Protein AF-A0A832D807-F1 (afdb_monomer)

pLDDT: mean 78.98, std 12.78, range [42.53, 97.31]

Foldseek 3Di:
DPPPPPVVPPPVPPVVVCVVVVVVVVVVVVVVVVCVVVVDDDPPVVVLLLCCLPVVDASVVSDVDDPPPDDDPCVVSSVVSNVCCVVVVDDD

Structure (mmCIF, N/CA/C/O backbone):
data_AF-A0A832D807-F1
#
_entry.id   AF-A0A832D807-F1
#
loop_
_atom_site.group_PDB
_atom_site.id
_atom_site.type_symbol
_atom_site.label_atom_id
_atom_site.label_alt_id
_atom_site.label_comp_id
_atom_site.label_asym_id
_atom_site.label_entity_id
_atom_site.label_seq_id
_atom_site.pdbx_PDB_ins_code
_atom_site.Cartn_x
_atom_site.Cartn_y
_atom_site.Cartn_z
_atom_site.occupancy
_atom_site.B_iso_or_equiv
_atom_site.auth_seq_id
_atom_site.auth_comp_id
_atom_site.auth_asym_id
_atom_site.auth_atom_id
_atom_site.pdbx_PDB_model_num
ATOM 1 N N . MET A 1 1 ? 39.575 -3.020 -37.842 1.00 42.53 1 MET A N 1
ATOM 2 C CA . MET A 1 1 ? 38.186 -2.524 -37.927 1.00 42.53 1 MET A CA 1
ATOM 3 C C . MET A 1 1 ? 37.448 -3.036 -36.695 1.00 42.53 1 MET A C 1
ATOM 5 O O . MET A 1 1 ? 37.046 -4.188 -36.683 1.00 42.53 1 MET A O 1
ATOM 9 N N . LYS A 1 2 ? 37.420 -2.258 -35.601 1.00 47.62 2 LYS A N 1
ATOM 10 C CA . LYS A 1 2 ? 36.647 -2.612 -34.398 1.00 47.62 2 LYS A CA 1
ATOM 11 C C . LYS A 1 2 ? 35.213 -2.169 -34.657 1.00 47.62 2 LYS A C 1
ATOM 13 O O . LYS A 1 2 ? 34.989 -0.990 -34.922 1.00 47.62 2 LYS A O 1
ATOM 18 N N . LEU A 1 3 ? 34.291 -3.123 -34.683 1.00 52.50 3 LEU A N 1
ATOM 19 C CA . LEU A 1 3 ? 32.875 -2.849 -34.874 1.00 52.50 3 LEU A CA 1
ATOM 20 C C . LEU A 1 3 ? 32.395 -2.009 -33.684 1.00 52.50 3 LEU A C 1
ATOM 22 O O . LEU A 1 3 ? 32.568 -2.379 -32.527 1.00 52.50 3 LEU A O 1
ATOM 26 N N . VAL A 1 4 ? 31.841 -0.837 -33.984 1.00 56.66 4 VAL A N 1
ATOM 27 C CA . VAL A 1 4 ? 31.223 0.107 -33.039 1.00 56.66 4 VAL A CA 1
ATOM 28 C C . VAL A 1 4 ? 29.860 -0.458 -32.601 1.00 56.66 4 VAL A C 1
ATOM 30 O O . VAL A 1 4 ? 28.819 0.139 -32.839 1.00 56.66 4 VAL A O 1
ATOM 33 N N . GLY A 1 5 ? 29.851 -1.675 -32.052 1.00 53.69 5 GLY A N 1
ATOM 34 C CA . GLY A 1 5 ? 28.629 -2.413 -31.701 1.00 53.69 5 GLY A CA 1
ATOM 35 C C . GLY A 1 5 ? 28.640 -3.007 -30.295 1.00 53.69 5 GLY A C 1
ATOM 36 O O . GLY A 1 5 ? 27.585 -3.153 -29.686 1.00 53.69 5 GLY A O 1
ATOM 37 N N . ASP A 1 6 ? 29.821 -3.271 -29.738 1.00 54.72 6 ASP A N 1
ATOM 38 C CA . ASP A 1 6 ? 29.922 -4.144 -28.562 1.00 54.72 6 ASP A CA 1
ATOM 39 C C . ASP A 1 6 ? 29.817 -3.364 -27.238 1.00 54.72 6 ASP A C 1
ATOM 41 O O . ASP A 1 6 ? 29.508 -3.929 -26.195 1.00 54.72 6 ASP A O 1
ATOM 45 N N . SER A 1 7 ? 30.017 -2.039 -27.256 1.00 55.41 7 SER A N 1
ATOM 46 C CA . SER A 1 7 ? 30.002 -1.222 -26.030 1.00 55.41 7 SER A CA 1
ATOM 47 C C . SER A 1 7 ? 28.599 -0.894 -25.513 1.00 55.41 7 SER A C 1
ATOM 49 O O . SER A 1 7 ? 28.465 -0.541 -24.340 1.00 55.41 7 SER A O 1
ATOM 51 N N . PHE A 1 8 ? 27.570 -0.965 -26.364 1.00 57.50 8 PHE A N 1
ATOM 52 C CA . PHE A 1 8 ? 26.191 -0.671 -25.958 1.00 57.50 8 PHE A CA 1
ATOM 53 C C . PHE A 1 8 ? 25.600 -1.812 -25.117 1.00 57.50 8 PHE A C 1
ATOM 55 O O . PHE A 1 8 ? 24.750 -1.568 -24.266 1.00 57.50 8 PHE A O 1
ATOM 62 N N . TRP A 1 9 ? 26.105 -3.040 -25.307 1.00 56.03 9 TRP A N 1
ATOM 63 C CA . TRP A 1 9 ? 25.582 -4.265 -24.702 1.00 56.03 9 TRP A CA 1
ATOM 64 C C . TRP A 1 9 ? 26.549 -4.950 -23.717 1.00 56.03 9 TRP A C 1
ATOM 66 O O . TRP A 1 9 ? 26.586 -6.172 -23.603 1.00 56.03 9 TRP A O 1
ATOM 76 N N . ASN A 1 10 ? 27.328 -4.177 -22.958 1.00 62.94 10 ASN A N 1
ATOM 77 C CA . ASN A 1 10 ? 28.194 -4.736 -21.914 1.00 62.94 10 ASN A CA 1
ATOM 78 C C . ASN A 1 10 ? 27.376 -5.138 -20.669 1.00 62.94 10 ASN A C 1
ATOM 80 O O . ASN A 1 10 ? 27.228 -4.354 -19.727 1.00 62.94 10 ASN A O 1
ATOM 84 N N . TRP A 1 11 ? 26.873 -6.380 -20.654 1.00 58.22 11 TRP A N 1
ATOM 85 C CA . TRP A 1 11 ? 26.135 -7.013 -19.539 1.00 58.22 11 TRP A CA 1
ATOM 86 C C . TRP A 1 11 ? 26.937 -7.094 -18.221 1.00 58.22 11 TRP A C 1
ATOM 88 O O . TRP A 1 11 ? 26.394 -7.375 -17.156 1.00 58.22 11 TRP A O 1
ATOM 98 N N . GLU A 1 12 ? 28.241 -6.824 -18.277 1.00 66.25 12 GLU A N 1
ATOM 99 C CA . GLU A 1 12 ? 29.159 -6.835 -17.132 1.00 66.25 12 GLU A CA 1
ATOM 100 C C . GLU A 1 12 ? 29.030 -5.588 -16.235 1.00 66.25 12 GLU A C 1
ATOM 102 O O . GLU A 1 12 ? 29.487 -5.575 -15.087 1.00 66.25 12 GLU A O 1
ATOM 107 N N . ASN A 1 13 ? 28.360 -4.535 -16.717 1.00 68.12 13 ASN A N 1
ATOM 108 C CA . ASN A 1 13 ? 28.105 -3.333 -15.932 1.00 68.12 13 ASN A CA 1
ATOM 109 C C . ASN A 1 13 ? 26.947 -3.568 -14.957 1.00 68.12 13 ASN A C 1
ATOM 111 O O . ASN A 1 13 ? 25.781 -3.540 -15.344 1.00 68.12 13 ASN A O 1
ATOM 115 N N . LYS A 1 14 ? 27.257 -3.705 -13.660 1.00 65.81 14 LYS A N 1
ATOM 116 C CA . LYS A 1 14 ? 26.260 -3.888 -12.583 1.00 65.81 14 LYS A CA 1
ATOM 117 C C . LYS A 1 14 ? 25.115 -2.863 -12.624 1.00 65.81 14 LYS A C 1
ATOM 119 O O . LYS A 1 14 ? 23.990 -3.200 -12.280 1.00 65.81 14 LYS A O 1
ATOM 124 N N . TRP A 1 15 ? 25.390 -1.637 -13.073 1.00 66.81 15 TRP A N 1
ATOM 125 C CA . TRP A 1 15 ? 24.395 -0.573 -13.245 1.00 66.81 15 TRP A CA 1
ATOM 126 C C . TRP A 1 15 ? 23.356 -0.875 -14.329 1.00 66.81 15 TRP A C 1
ATOM 128 O O . TRP A 1 15 ? 22.193 -0.515 -14.167 1.00 66.81 15 TRP A O 1
ATOM 138 N N . PHE A 1 16 ? 23.746 -1.571 -15.400 1.00 73.25 16 PHE A N 1
ATOM 139 C CA . PHE A 1 16 ? 22.827 -1.975 -16.460 1.00 73.25 16 PHE A CA 1
ATOM 140 C C . PHE A 1 16 ? 21.801 -2.988 -15.932 1.00 73.25 16 PHE A C 1
ATOM 142 O O . PHE A 1 16 ? 20.607 -2.857 -16.188 1.00 73.25 16 PHE A O 1
ATOM 149 N N . SER A 1 17 ? 22.237 -3.940 -15.104 1.00 77.56 17 SER A N 1
ATOM 150 C CA . SER A 1 17 ? 21.359 -4.948 -14.494 1.00 77.56 17 SER A CA 1
ATOM 151 C C . SER A 1 17 ? 20.343 -4.374 -13.498 1.00 77.56 17 SER A C 1
ATOM 153 O O . SER A 1 17 ? 19.365 -5.045 -13.178 1.00 77.56 17 SER A O 1
ATOM 155 N N . LEU A 1 18 ? 20.540 -3.144 -13.007 1.00 84.94 18 LEU A N 1
ATOM 156 C CA . LEU A 1 18 ? 19.589 -2.453 -12.123 1.00 84.94 18 LEU A CA 1
ATOM 157 C C . LEU A 1 18 ? 18.489 -1.718 -12.896 1.00 84.94 18 LEU A C 1
ATOM 159 O O . LEU A 1 18 ? 17.415 -1.475 -12.346 1.00 84.94 18 LEU A O 1
ATOM 163 N N . LEU A 1 19 ? 18.728 -1.387 -14.167 1.00 87.94 19 LEU A N 1
ATOM 164 C CA . LEU A 1 19 ? 17.793 -0.625 -14.991 1.00 87.94 19 LEU A CA 1
ATOM 165 C C . LEU A 1 19 ? 16.411 -1.304 -15.109 1.00 87.94 19 LEU A C 1
ATOM 167 O O . LEU A 1 19 ? 15.412 -0.617 -14.894 1.00 87.94 19 LEU A O 1
ATOM 171 N N . PRO A 1 20 ? 16.300 -2.630 -15.353 1.00 90.62 20 PRO A N 1
ATOM 172 C CA . PRO A 1 20 ? 14.998 -3.295 -15.403 1.00 90.62 20 PRO A CA 1
ATOM 173 C C . PRO A 1 20 ? 14.247 -3.214 -14.071 1.00 90.62 20 PRO A C 1
ATOM 175 O O . PRO A 1 20 ? 13.041 -2.995 -14.059 1.00 90.62 20 PRO A O 1
ATOM 178 N N . TRP A 1 21 ? 14.954 -3.324 -12.943 1.00 92.38 21 TRP A N 1
ATOM 179 C CA . TRP A 1 21 ? 14.349 -3.227 -11.614 1.00 92.38 21 TRP A CA 1
ATOM 180 C C . TRP A 1 21 ? 13.820 -1.826 -11.319 1.00 92.38 21 TRP A C 1
ATOM 182 O O . TRP A 1 21 ? 12.730 -1.690 -10.769 1.00 92.38 21 TRP A O 1
ATOM 192 N N . LEU A 1 22 ? 14.542 -0.784 -11.739 1.00 93.62 22 LEU A N 1
ATOM 193 C CA . LEU A 1 22 ? 14.058 0.594 -11.632 1.00 93.62 22 LEU A CA 1
ATOM 194 C C . LEU A 1 22 ? 12.787 0.807 -12.456 1.00 93.62 22 LEU A C 1
ATOM 196 O O . LEU A 1 22 ? 11.842 1.420 -11.961 1.00 93.62 22 LEU A O 1
ATOM 200 N N . VAL A 1 23 ? 12.733 0.259 -13.674 1.00 95.19 23 VAL A N 1
ATOM 201 C CA . VAL A 1 23 ? 11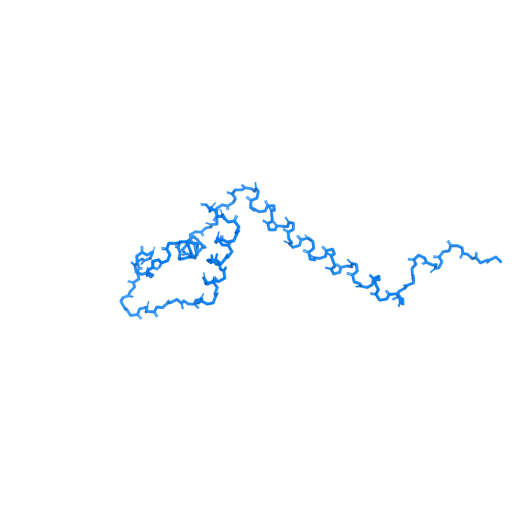.528 0.311 -14.514 1.00 95.19 23 VAL A CA 1
ATOM 202 C C . VAL A 1 23 ? 10.368 -0.425 -13.845 1.00 95.19 23 VAL A C 1
ATOM 204 O O . VAL A 1 23 ? 9.268 0.113 -13.789 1.00 95.19 23 VAL A O 1
ATOM 207 N N . VAL A 1 24 ? 10.602 -1.610 -13.279 1.00 96.06 24 VAL A N 1
ATOM 208 C CA . VAL A 1 24 ? 9.573 -2.370 -12.550 1.00 96.06 24 VAL A CA 1
ATOM 209 C C . VAL A 1 24 ? 9.034 -1.568 -11.362 1.00 96.06 24 VAL A C 1
ATOM 211 O O . VAL A 1 24 ? 7.821 -1.397 -11.243 1.00 96.06 24 VAL A O 1
ATOM 214 N N . CYS A 1 25 ? 9.912 -1.012 -10.522 1.00 96.00 25 CYS A N 1
ATOM 215 C CA . CYS A 1 25 ? 9.512 -0.159 -9.400 1.00 96.00 25 CYS A CA 1
ATOM 216 C C . CYS A 1 25 ? 8.712 1.063 -9.871 1.00 96.00 25 CYS A C 1
ATOM 218 O O . CYS A 1 25 ? 7.672 1.382 -9.294 1.00 96.00 25 CYS A O 1
ATOM 220 N N . PHE A 1 26 ? 9.166 1.719 -10.942 1.00 96.69 26 PHE A N 1
ATOM 221 C CA . PHE A 1 26 ? 8.469 2.857 -11.531 1.00 96.69 26 PHE A CA 1
ATOM 222 C C . PHE A 1 26 ? 7.069 2.475 -12.022 1.00 96.69 26 PHE A C 1
ATOM 224 O O . PHE A 1 26 ? 6.107 3.178 -11.725 1.00 96.69 26 PHE A O 1
ATOM 231 N N . VAL A 1 27 ? 6.930 1.342 -12.716 1.00 97.31 27 VAL A N 1
ATOM 232 C CA . VAL A 1 27 ? 5.637 0.850 -13.208 1.00 97.31 27 VAL A CA 1
ATOM 233 C C . VAL A 1 27 ? 4.682 0.558 -12.050 1.00 97.31 27 V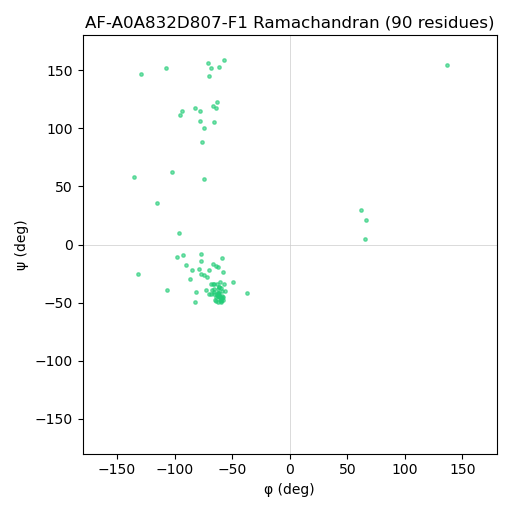AL A C 1
ATOM 235 O O . VAL A 1 27 ? 3.521 0.953 -12.124 1.00 97.31 27 VAL A O 1
ATOM 238 N N . PHE A 1 28 ? 5.148 -0.054 -10.956 1.00 95.31 28 PHE A N 1
ATOM 239 C CA . PHE A 1 28 ? 4.304 -0.286 -9.777 1.00 95.31 28 PHE A CA 1
ATOM 240 C C . PHE A 1 28 ? 3.772 1.017 -9.175 1.00 95.31 28 PHE A C 1
ATOM 242 O O . PHE A 1 28 ? 2.570 1.134 -8.930 1.00 95.31 28 PHE A O 1
ATOM 249 N N . VAL A 1 29 ? 4.640 2.014 -8.987 1.00 92.25 29 VAL A N 1
ATOM 250 C CA . VAL A 1 29 ? 4.227 3.334 -8.483 1.00 92.25 29 VAL A CA 1
ATOM 251 C C . VAL A 1 29 ? 3.252 4.000 -9.456 1.00 92.25 29 VAL A C 1
ATOM 253 O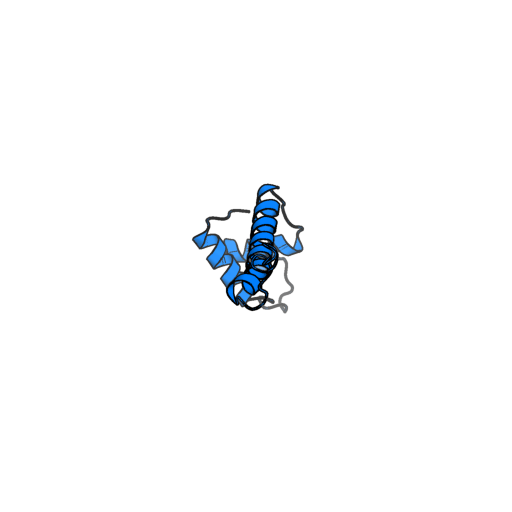 O . VAL A 1 29 ? 2.208 4.506 -9.042 1.00 92.25 29 VAL A O 1
ATOM 256 N N . PHE A 1 30 ? 3.550 3.947 -10.755 1.00 94.88 30 PHE A N 1
ATOM 257 C CA . PHE A 1 30 ? 2.715 4.535 -11.796 1.00 94.88 30 PHE A CA 1
ATOM 258 C C . PHE A 1 30 ? 1.312 3.916 -11.840 1.00 94.88 30 PHE A C 1
ATOM 260 O O . PHE A 1 30 ? 0.329 4.649 -11.939 1.00 94.88 30 PHE A O 1
ATOM 267 N N . ILE A 1 31 ? 1.193 2.590 -11.707 1.00 93.25 31 ILE A N 1
ATOM 268 C CA . ILE A 1 31 ? -0.103 1.897 -11.644 1.00 93.25 31 ILE A CA 1
ATOM 269 C C . ILE A 1 31 ? -0.924 2.404 -10.455 1.00 93.25 31 ILE A C 1
ATOM 271 O O . ILE A 1 31 ? -2.088 2.761 -10.637 1.00 93.25 31 ILE A O 1
ATOM 275 N N . VAL A 1 32 ? -0.328 2.488 -9.261 1.00 86.38 32 VAL A N 1
ATOM 276 C CA . VAL A 1 32 ? -1.027 2.968 -8.055 1.00 86.38 32 VAL A CA 1
ATOM 277 C C . VAL A 1 32 ? -1.526 4.399 -8.252 1.00 86.38 32 VAL A C 1
ATOM 279 O O . VAL A 1 32 ? -2.707 4.676 -8.037 1.00 86.38 32 VAL A O 1
ATOM 282 N N . MET A 1 33 ? -0.663 5.296 -8.740 1.00 85.38 33 MET A N 1
ATOM 283 C CA . MET A 1 33 ? -1.046 6.680 -9.040 1.00 85.38 33 MET A CA 1
ATOM 284 C C . MET A 1 33 ? -2.167 6.757 -10.079 1.00 85.38 33 MET A C 1
ATOM 286 O O . MET A 1 33 ? -3.056 7.603 -9.978 1.00 85.38 33 MET A O 1
ATOM 290 N N . ARG A 1 34 ? -2.150 5.869 -11.077 1.00 91.12 34 ARG A N 1
ATOM 291 C CA . ARG A 1 34 ? -3.162 5.845 -12.130 1.00 91.12 34 ARG A CA 1
ATOM 292 C C . ARG A 1 34 ? -4.523 5.385 -11.611 1.00 91.12 34 ARG A C 1
ATOM 294 O O . ARG A 1 34 ? -5.520 6.010 -11.954 1.00 91.12 34 ARG A O 1
ATOM 301 N N . VAL A 1 35 ? -4.556 4.353 -10.765 1.00 85.31 35 VAL A N 1
ATOM 302 C CA . VAL A 1 35 ? -5.783 3.867 -10.107 1.00 85.31 35 VAL A CA 1
ATOM 303 C C . VAL A 1 35 ? -6.399 4.956 -9.231 1.00 85.31 35 VAL A C 1
ATOM 305 O O . VAL A 1 35 ? -7.598 5.210 -9.327 1.00 85.31 35 VAL A O 1
ATOM 308 N N . ILE A 1 36 ? -5.572 5.654 -8.448 1.00 80.88 36 ILE A N 1
ATOM 309 C CA . ILE A 1 36 ? -6.002 6.819 -7.665 1.00 80.88 36 ILE A CA 1
ATOM 310 C C . ILE A 1 36 ? -6.579 7.905 -8.584 1.00 80.88 36 ILE A C 1
ATOM 312 O O . ILE A 1 36 ? -7.656 8.433 -8.323 1.00 80.88 36 ILE A O 1
ATOM 316 N N . GLY A 1 37 ? -5.895 8.208 -9.692 1.00 81.19 37 GLY A N 1
ATOM 317 C CA . GLY A 1 37 ? -6.330 9.215 -10.662 1.00 81.19 37 GLY A CA 1
ATOM 318 C C . GLY A 1 37 ? -7.644 8.891 -11.378 1.00 81.19 37 GLY A C 1
ATOM 319 O O . GLY A 1 37 ? -8.269 9.798 -11.921 1.00 81.19 37 GLY A O 1
ATOM 320 N N . TYR A 1 38 ? -8.091 7.632 -11.373 1.00 85.19 38 TYR A N 1
ATOM 321 C CA . TYR A 1 38 ? -9.416 7.261 -11.876 1.00 85.19 38 TYR A CA 1
ATOM 322 C C . TYR A 1 38 ? -10.552 7.590 -10.902 1.00 85.19 38 TYR A C 1
ATOM 324 O O . TYR A 1 38 ? -11.713 7.437 -11.274 1.00 85.19 38 TYR A O 1
ATOM 332 N N . GLY A 1 39 ? -10.245 8.012 -9.669 1.00 76.88 39 GLY A N 1
ATOM 333 C CA . GLY A 1 39 ? -11.251 8.140 -8.614 1.00 76.88 39 GLY A CA 1
ATOM 334 C C . GLY A 1 39 ? -11.886 6.791 -8.278 1.00 76.88 39 GLY A C 1
ATOM 335 O O . GLY A 1 39 ? -13.064 6.727 -7.937 1.00 76.88 39 GLY A O 1
ATOM 336 N N . TYR A 1 40 ? -11.135 5.697 -8.452 1.00 77.88 40 TYR A N 1
ATOM 337 C CA . TYR A 1 40 ? -11.638 4.356 -8.192 1.00 77.88 40 TYR A CA 1
ATOM 338 C C . TYR A 1 40 ? -11.972 4.204 -6.707 1.00 77.88 40 TYR A C 1
ATOM 340 O O . TYR A 1 40 ? -11.087 4.263 -5.853 1.00 77.88 40 TYR A O 1
ATOM 348 N N . ILE A 1 41 ? -13.248 3.963 -6.415 1.00 70.62 41 ILE A N 1
ATOM 349 C CA . ILE A 1 41 ? -13.720 3.624 -5.076 1.00 70.62 41 ILE A CA 1
ATOM 350 C C . ILE A 1 41 ? -13.745 2.097 -4.993 1.00 70.62 41 ILE A C 1
ATOM 352 O O . ILE A 1 41 ? -14.495 1.461 -5.740 1.00 70.62 41 ILE A O 1
ATOM 356 N N . PRO A 1 42 ? -12.910 1.481 -4.143 1.00 71.56 42 PRO A N 1
ATOM 357 C CA . PRO A 1 42 ? -12.864 0.037 -4.055 1.00 71.56 42 PRO A CA 1
ATOM 358 C C . PRO A 1 42 ? -14.161 -0.508 -3.451 1.00 71.56 42 PRO A C 1
ATOM 360 O O . PRO A 1 42 ? -14.825 0.162 -2.662 1.00 71.56 42 PRO A O 1
ATOM 363 N N . SER A 1 43 ? -14.513 -1.743 -3.812 1.00 75.25 43 SER A N 1
ATOM 364 C CA . SER A 1 43 ? -15.690 -2.418 -3.261 1.00 75.25 43 SER A CA 1
ATOM 365 C C . SER A 1 43 ? -15.637 -2.516 -1.731 1.00 75.25 43 SER A C 1
ATOM 367 O O . SER A 1 43 ? -14.553 -2.513 -1.143 1.00 75.25 43 SER A O 1
ATOM 369 N N . ASP A 1 44 ? -16.807 -2.699 -1.120 1.00 70.75 44 ASP A N 1
ATOM 370 C CA . ASP A 1 44 ? -17.092 -2.687 0.325 1.00 70.75 44 ASP A CA 1
ATOM 371 C C . ASP A 1 44 ? -16.005 -3.305 1.237 1.00 70.75 44 ASP A C 1
ATOM 373 O O . ASP A 1 44 ? -15.618 -2.724 2.253 1.00 70.75 44 ASP A O 1
ATOM 377 N N . ASP A 1 45 ? -15.414 -4.435 0.830 1.00 77.25 45 ASP A N 1
ATOM 378 C CA . ASP A 1 45 ? -14.359 -5.131 1.581 1.00 77.25 45 ASP A CA 1
ATOM 379 C C . ASP A 1 45 ? -13.124 -4.257 1.882 1.00 77.25 45 ASP A C 1
ATOM 381 O O . ASP A 1 45 ? -12.527 -4.363 2.953 1.00 77.25 45 ASP A O 1
ATOM 385 N N . ALA A 1 46 ? -12.766 -3.339 0.980 1.00 79.81 46 ALA A N 1
ATOM 386 C CA . ALA A 1 46 ? -11.665 -2.405 1.193 1.00 79.81 46 ALA A CA 1
ATOM 387 C C . ALA A 1 46 ? -12.101 -1.137 1.943 1.00 79.81 46 ALA A C 1
ATOM 389 O O . ALA A 1 46 ? -11.305 -0.567 2.695 1.00 79.81 46 ALA A O 1
ATOM 390 N N . MET A 1 47 ? -13.360 -0.709 1.790 1.00 83.19 47 MET A N 1
ATOM 391 C CA . MET A 1 47 ? -13.880 0.500 2.442 1.00 83.19 47 MET A CA 1
ATOM 392 C C . MET A 1 47 ? -13.831 0.391 3.965 1.00 83.19 47 MET A C 1
ATOM 394 O O . MET A 1 47 ? -13.479 1.361 4.635 1.00 83.19 47 MET A O 1
ATOM 398 N N . ARG A 1 48 ? -14.074 -0.795 4.535 1.00 86.00 48 ARG A N 1
ATOM 399 C CA . ARG A 1 48 ? -13.942 -1.010 5.989 1.00 86.00 48 ARG A CA 1
ATOM 400 C C . ARG A 1 48 ? -12.509 -0.803 6.497 1.00 86.00 48 ARG A C 1
ATOM 402 O O . ARG A 1 48 ? -12.312 -0.317 7.608 1.00 86.00 48 ARG A O 1
ATOM 409 N N . HIS A 1 49 ? -11.503 -1.146 5.688 1.00 86.81 49 HIS A N 1
ATOM 410 C CA . HIS A 1 49 ? -10.091 -0.963 6.034 1.00 86.81 49 HIS A CA 1
ATOM 411 C C . HIS A 1 49 ? -9.701 0.515 5.983 1.00 86.81 49 HIS A C 1
ATOM 413 O O . HIS A 1 49 ? -9.009 0.998 6.879 1.00 86.81 49 HIS A O 1
ATOM 419 N N . VAL A 1 50 ? -10.215 1.245 4.990 1.00 84.19 50 VAL A N 1
ATOM 420 C CA . VAL A 1 50 ? -10.090 2.706 4.903 1.00 84.19 50 VAL A CA 1
ATOM 421 C C . VAL A 1 50 ? -10.782 3.375 6.095 1.00 84.19 50 VAL A C 1
ATOM 423 O O . VAL A 1 50 ? -10.161 4.160 6.809 1.00 84.19 50 VAL A O 1
ATOM 426 N N . GLY A 1 51 ? -12.030 2.996 6.383 1.00 86.56 51 GLY A N 1
ATOM 427 C CA . GLY A 1 51 ? -12.794 3.498 7.524 1.00 86.56 51 GLY A CA 1
ATOM 428 C C . GLY A 1 51 ? -12.075 3.270 8.853 1.00 86.56 51 GLY A C 1
ATOM 429 O O . GLY A 1 51 ? -12.026 4.176 9.687 1.00 86.56 51 GLY A O 1
ATOM 430 N N . LYS A 1 52 ? -11.434 2.107 9.032 1.00 88.69 52 LYS A N 1
ATOM 431 C CA . LYS A 1 52 ? -10.607 1.817 10.212 1.00 88.69 52 LYS A CA 1
ATOM 432 C C . LYS A 1 52 ? -9.378 2.709 10.309 1.00 88.69 52 LYS A C 1
ATOM 434 O O . LYS A 1 52 ? -9.122 3.269 11.377 1.00 88.69 52 LYS A O 1
ATOM 439 N N . ALA A 1 53 ? -8.640 2.851 9.213 1.00 88.56 53 ALA A N 1
ATOM 440 C CA . ALA A 1 53 ? -7.412 3.636 9.172 1.00 88.56 53 ALA A CA 1
ATOM 441 C C . ALA A 1 53 ? -7.657 5.138 9.400 1.00 88.56 53 ALA A C 1
ATOM 443 O O . ALA A 1 53 ? -6.867 5.784 10.090 1.00 88.56 53 ALA A O 1
ATOM 444 N N . ILE A 1 54 ? -8.754 5.679 8.860 1.00 87.06 54 ILE A N 1
ATOM 445 C CA . ILE A 1 54 ? -9.084 7.110 8.931 1.00 87.06 54 ILE A CA 1
ATOM 446 C C . ILE A 1 54 ? -9.761 7.467 10.260 1.00 87.06 54 ILE A C 1
ATOM 448 O O . ILE A 1 54 ? -9.351 8.413 10.927 1.00 87.06 54 ILE A O 1
ATOM 452 N N . SER A 1 55 ? -10.791 6.719 10.673 1.00 88.00 55 SER A N 1
ATOM 453 C CA . SER A 1 55 ? -11.624 7.120 11.820 1.00 88.00 55 SER A CA 1
ATOM 454 C C . SER A 1 55 ? -10.978 6.867 13.184 1.00 88.00 55 SER A C 1
ATOM 456 O O . SER A 1 55 ? -11.361 7.498 14.166 1.00 88.00 55 SER A O 1
ATOM 458 N N . GLY A 1 56 ? -10.050 5.906 13.278 1.00 83.62 56 GLY A N 1
ATOM 459 C CA . GLY A 1 56 ? -9.482 5.455 14.553 1.00 83.62 56 GLY A CA 1
ATOM 460 C C . GLY A 1 56 ? -10.485 4.769 15.494 1.00 83.62 56 GLY A C 1
ATOM 461 O O . GLY A 1 56 ? -10.124 4.418 16.616 1.00 83.62 56 GLY A O 1
ATOM 462 N N . LYS A 1 57 ? -11.729 4.553 15.053 1.00 88.00 57 LYS A N 1
ATOM 463 C CA . LYS A 1 57 ? -12.807 3.975 15.860 1.00 88.00 57 LYS A CA 1
ATOM 464 C C . LYS A 1 57 ? -12.594 2.485 16.144 1.00 88.00 57 LYS A C 1
ATOM 466 O O . LYS A 1 57 ? -11.893 1.793 15.388 1.00 88.00 57 LYS A O 1
ATOM 471 N N . PRO A 1 58 ? -13.196 1.943 17.217 1.00 87.31 58 PRO A N 1
ATOM 472 C CA . PRO A 1 58 ? -13.269 0.500 17.412 1.00 87.31 58 PRO A CA 1
ATOM 473 C C . PRO A 1 58 ? -14.046 -0.163 16.265 1.00 87.31 58 PRO A C 1
ATOM 475 O O . PRO A 1 58 ? -14.904 0.445 15.633 1.00 87.31 58 PRO A O 1
ATOM 478 N N . TRP A 1 59 ? -13.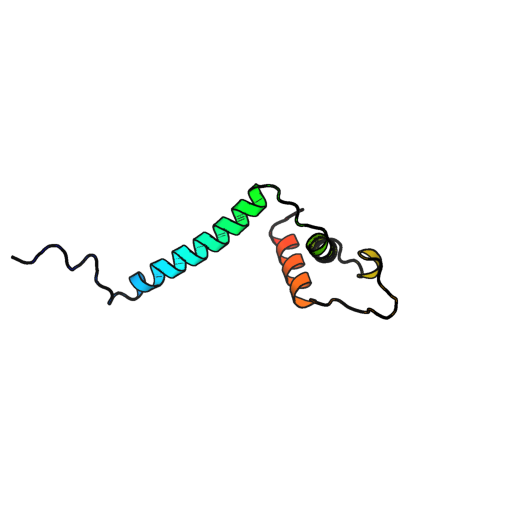744 -1.433 15.988 1.00 87.12 59 TRP A N 1
ATOM 479 C CA . TRP A 1 59 ? -14.344 -2.154 14.860 1.00 87.12 59 TRP A CA 1
ATOM 480 C C . TRP A 1 59 ? -15.865 -2.277 14.933 1.00 87.12 59 TRP A C 1
ATOM 482 O O . TRP A 1 59 ? -16.518 -2.220 13.898 1.00 87.12 59 TRP A O 1
ATOM 492 N N . SER A 1 60 ? -16.418 -2.372 16.140 1.00 87.56 60 SER A N 1
ATOM 493 C CA . SER A 1 60 ? -17.860 -2.411 16.396 1.00 87.56 60 SER A CA 1
ATOM 494 C C . SER A 1 60 ? -18.605 -1.144 15.963 1.00 87.56 60 SER A C 1
ATOM 496 O O . SER A 1 60 ? -19.820 -1.180 15.813 1.00 87.56 60 SER A O 1
ATOM 498 N N . GLU A 1 61 ? -17.902 -0.021 15.781 1.00 86.69 61 GLU A N 1
ATOM 499 C CA . GLU A 1 61 ? -18.481 1.224 15.259 1.00 86.69 61 GLU A CA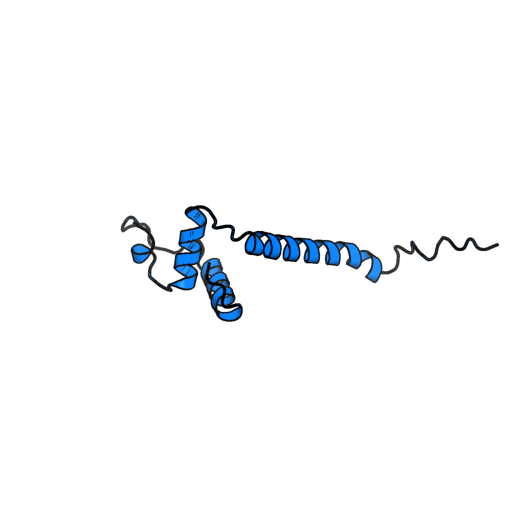 1
ATOM 500 C C . GLU A 1 61 ? -18.344 1.362 13.735 1.00 86.69 61 GLU A C 1
ATOM 502 O O . GLU A 1 61 ? -18.897 2.293 13.155 1.00 86.69 61 GLU A O 1
ATOM 507 N N . ILE A 1 62 ? -17.584 0.474 13.089 1.00 87.75 62 ILE A N 1
ATOM 508 C CA . ILE A 1 62 ? -17.316 0.501 11.642 1.00 87.75 62 ILE A CA 1
ATOM 509 C C . ILE A 1 62 ? -18.094 -0.614 10.945 1.00 87.75 62 ILE A C 1
ATOM 511 O O . ILE A 1 62 ? -18.622 -0.418 9.856 1.00 87.75 62 ILE A O 1
ATOM 515 N N . LEU A 1 63 ? -18.168 -1.782 11.581 1.00 86.69 63 LEU A N 1
ATOM 516 C CA . LEU A 1 63 ? -18.850 -2.966 11.084 1.00 86.69 63 LEU A CA 1
ATOM 517 C C . LEU A 1 63 ? -19.794 -3.507 12.150 1.00 86.69 63 LEU A C 1
ATOM 519 O O . LEU A 1 63 ? -19.495 -3.490 13.345 1.00 86.69 63 LEU A O 1
ATOM 523 N N . VAL A 1 64 ? -20.904 -4.078 11.694 1.00 87.12 64 VAL A N 1
ATOM 524 C CA . VAL A 1 64 ? -21.772 -4.887 12.547 1.00 87.12 64 VAL A CA 1
ATOM 525 C C . VAL A 1 64 ? -21.079 -6.230 12.767 1.00 87.12 64 VAL A C 1
ATOM 527 O O . VAL A 1 64 ? -21.076 -7.092 11.889 1.00 87.12 64 VAL A O 1
ATOM 530 N N . LEU A 1 65 ? -20.446 -6.384 13.928 1.00 84.75 65 LEU A N 1
ATOM 531 C CA . LEU A 1 65 ? -19.714 -7.591 14.307 1.00 84.75 65 LEU A CA 1
ATOM 532 C C . LEU A 1 65 ? -20.464 -8.388 15.372 1.00 84.75 65 LEU A C 1
ATOM 534 O O . LEU A 1 65 ? -21.202 -7.842 16.193 1.00 84.75 65 LEU A O 1
ATOM 538 N N . ARG A 1 66 ? -20.232 -9.701 15.375 1.00 83.94 66 ARG A N 1
ATOM 539 C CA . ARG A 1 66 ? -20.674 -10.579 16.457 1.00 83.94 66 ARG A CA 1
ATOM 540 C C . 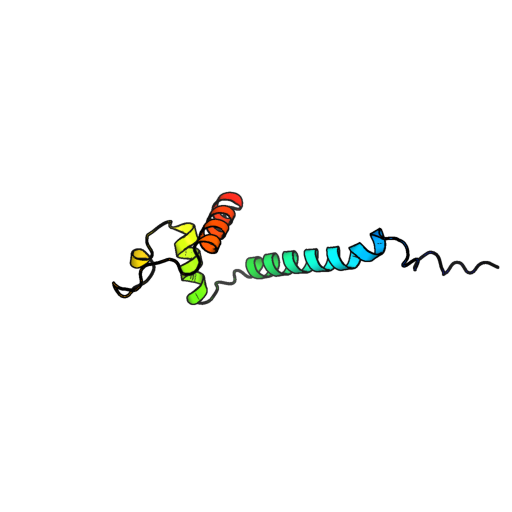ARG A 1 66 ? -19.843 -10.286 17.728 1.00 83.94 66 ARG A C 1
ATOM 542 O O . ARG A 1 66 ? -18.654 -9.995 17.596 1.00 83.94 66 ARG A O 1
ATOM 549 N N . PRO A 1 67 ? -20.417 -10.366 18.947 1.00 78.44 67 PRO A N 1
ATOM 550 C CA . PRO A 1 67 ? -19.706 -10.027 20.191 1.00 78.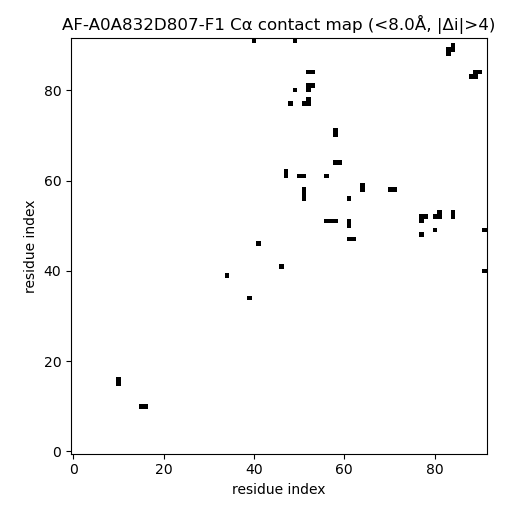44 67 PRO A CA 1
ATOM 551 C C . PRO A 1 67 ? -18.423 -10.831 20.471 1.00 78.44 67 PRO A C 1
ATOM 553 O O . PRO A 1 67 ? -17.554 -10.370 21.203 1.00 78.44 67 PRO A O 1
ATOM 556 N N . ASP A 1 68 ? -18.313 -12.028 19.901 1.00 80.00 68 ASP A N 1
ATOM 557 C CA . ASP A 1 68 ? -17.201 -12.982 20.011 1.00 80.00 68 ASP A CA 1
ATOM 558 C C . ASP A 1 68 ? -16.200 -12.885 18.844 1.00 80.00 68 ASP A C 1
ATOM 560 O O . ASP A 1 68 ? -15.301 -13.720 18.743 1.00 80.00 68 ASP A O 1
ATOM 564 N N . ALA A 1 69 ? -16.309 -11.863 17.990 1.00 71.00 69 ALA A N 1
ATOM 565 C CA . ALA A 1 69 ? -15.325 -11.549 16.958 1.00 71.00 69 ALA A CA 1
ATOM 566 C C . ALA A 1 69 ? -14.440 -10.359 17.385 1.00 71.00 69 ALA A C 1
ATOM 568 O O . ALA A 1 69 ? -14.485 -9.300 16.746 1.00 71.00 69 ALA A O 1
ATOM 569 N N . PRO A 1 70 ? -13.651 -10.464 18.479 1.00 64.38 70 PRO A N 1
ATOM 570 C CA . PRO A 1 70 ? -12.789 -9.381 18.883 1.00 64.38 70 PRO A CA 1
ATOM 571 C C . PRO A 1 70 ? -11.565 -9.390 17.976 1.00 64.38 70 PRO A C 1
ATOM 573 O O . PRO A 1 70 ? -10.733 -10.292 18.022 1.00 64.38 70 PRO A O 1
ATOM 576 N N . GLY A 1 71 ? -11.413 -8.336 17.191 1.00 67.19 71 GLY A N 1
ATOM 577 C CA . GLY A 1 71 ? -10.080 -7.929 16.797 1.00 67.19 71 GLY A CA 1
ATOM 578 C C . GLY A 1 71 ? -9.918 -7.548 15.348 1.00 67.19 71 GLY A C 1
ATOM 579 O O . GLY A 1 71 ? -10.628 -7.966 14.438 1.00 67.19 71 GLY A O 1
ATOM 580 N N . ASP A 1 72 ? -8.909 -6.714 15.184 1.00 72.88 72 ASP A N 1
ATOM 581 C CA . ASP A 1 72 ? -8.336 -6.415 13.900 1.00 72.88 72 ASP A CA 1
ATOM 582 C C . ASP A 1 72 ? -7.648 -7.664 13.349 1.00 72.88 72 ASP A C 1
ATOM 584 O O . ASP A 1 72 ? -6.717 -8.181 13.963 1.00 72.88 72 ASP A O 1
ATOM 588 N N . HIS A 1 73 ? -8.106 -8.147 12.197 1.00 76.19 73 HIS A N 1
ATOM 589 C CA . HIS A 1 73 ? -7.459 -9.263 11.512 1.00 76.19 73 HIS A CA 1
ATOM 590 C C . HIS A 1 73 ? -6.094 -8.855 10.927 1.00 76.19 73 HIS A C 1
ATOM 592 O O . HIS A 1 73 ? -5.238 -9.706 10.711 1.00 76.19 73 HIS A O 1
ATOM 598 N N . ASN A 1 74 ? -5.874 -7.550 10.702 1.00 80.81 74 ASN A N 1
ATOM 599 C CA . ASN A 1 74 ? -4.700 -6.991 10.032 1.00 80.81 74 ASN A CA 1
ATOM 600 C C . ASN A 1 74 ? -4.132 -5.753 10.778 1.00 80.81 74 ASN A C 1
ATOM 602 O O . ASN A 1 74 ? -3.989 -4.685 10.173 1.00 80.81 74 ASN A O 1
ATOM 606 N N . PRO A 1 75 ? -3.738 -5.861 12.064 1.00 75.31 75 PRO A N 1
ATOM 607 C CA . PRO A 1 75 ? -3.396 -4.708 12.909 1.00 75.31 75 PRO A CA 1
ATOM 608 C C . PRO A 1 75 ? -2.215 -3.877 12.389 1.00 75.31 75 PRO A C 1
ATOM 610 O O . PRO A 1 75 ? -2.227 -2.647 12.458 1.00 75.31 75 PRO A O 1
ATOM 613 N N . GLY A 1 76 ? -1.200 -4.527 11.809 1.00 83.44 76 GLY A N 1
ATOM 614 C CA . GLY A 1 76 ? -0.068 -3.824 11.196 1.00 83.44 76 GLY A CA 1
ATOM 615 C C . GLY A 1 76 ? -0.459 -3.055 9.931 1.00 83.44 76 GLY A C 1
ATOM 616 O O . GLY A 1 76 ? 0.053 -1.967 9.675 1.00 83.44 76 GLY A O 1
ATOM 617 N N . TRP A 1 77 ? -1.415 -3.580 9.165 1.00 85.44 77 TRP A N 1
ATOM 618 C CA . TRP A 1 77 ? -1.866 -2.956 7.926 1.00 85.44 77 TRP A CA 1
ATOM 619 C C . TRP A 1 77 ? -2.606 -1.646 8.192 1.00 85.44 77 TRP A C 1
ATOM 621 O O . TRP A 1 77 ? -2.335 -0.646 7.531 1.00 85.44 77 TRP A O 1
ATOM 631 N N . HIS A 1 78 ? -3.486 -1.597 9.198 1.00 87.94 78 HIS A N 1
ATOM 632 C CA . HIS A 1 78 ? -4.225 -0.362 9.499 1.00 87.94 78 HIS A CA 1
ATOM 633 C C . HIS A 1 78 ? -3.348 0.711 10.130 1.00 87.94 78 HIS A C 1
ATOM 635 O O . HIS A 1 78 ? -3.589 1.892 9.891 1.00 87.94 78 HIS A O 1
ATOM 641 N N . ALA A 1 79 ? -2.284 0.327 10.839 1.00 87.00 79 ALA A N 1
ATOM 642 C CA . ALA A 1 79 ? -1.264 1.272 11.283 1.00 87.00 79 ALA A CA 1
ATOM 643 C C . ALA A 1 79 ? -0.528 1.919 10.096 1.00 87.00 79 ALA A C 1
ATOM 645 O O . ALA A 1 79 ? -0.371 3.141 10.066 1.00 87.00 79 ALA A O 1
ATOM 646 N N . ILE A 1 80 ? -0.136 1.122 9.093 1.00 87.31 80 ILE A N 1
ATOM 647 C CA . ILE A 1 80 ? 0.515 1.619 7.870 1.00 87.31 80 ILE A CA 1
ATOM 648 C C . ILE A 1 80 ? -0.437 2.518 7.080 1.00 87.31 80 ILE A C 1
ATOM 650 O O . ILE A 1 80 ? -0.066 3.635 6.728 1.00 87.31 80 ILE A O 1
ATOM 654 N N . LEU A 1 81 ? -1.676 2.075 6.846 1.00 86.12 81 LEU A N 1
ATOM 655 C CA . LEU A 1 81 ? -2.681 2.879 6.145 1.00 86.12 81 LEU A CA 1
ATOM 656 C C . LEU A 1 81 ? -2.947 4.204 6.860 1.00 86.12 81 LEU A C 1
ATOM 658 O O . LEU A 1 81 ? -3.051 5.243 6.211 1.00 86.12 81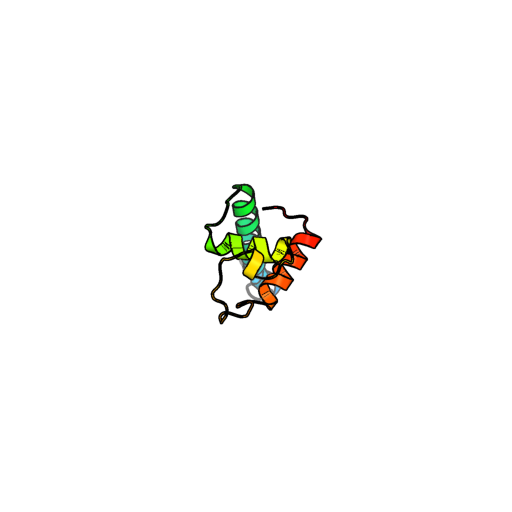 LEU A O 1
ATOM 662 N N . ARG A 1 82 ? -3.002 4.189 8.194 1.00 87.62 82 ARG A N 1
ATOM 663 C CA . ARG A 1 82 ? -3.166 5.409 8.982 1.00 87.62 82 ARG A CA 1
ATOM 664 C C . AR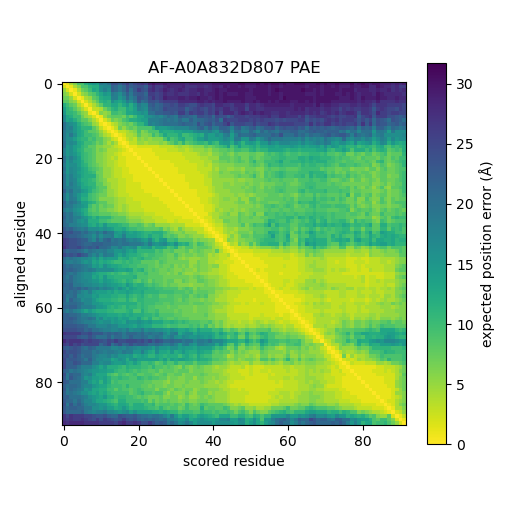G A 1 82 ? -1.957 6.334 8.858 1.00 87.62 82 ARG A C 1
ATOM 666 O O . ARG A 1 82 ? -2.140 7.535 8.699 1.00 87.62 82 ARG A O 1
ATOM 673 N N . ALA A 1 83 ? -0.736 5.802 8.895 1.00 87.12 83 ALA A N 1
ATOM 674 C CA . ALA A 1 83 ? 0.470 6.601 8.685 1.00 87.12 83 ALA A CA 1
ATOM 675 C C . ALA A 1 83 ? 0.495 7.236 7.283 1.00 87.12 83 ALA A C 1
ATOM 677 O O . ALA A 1 83 ? 0.775 8.425 7.154 1.00 87.12 83 ALA A O 1
ATOM 678 N N . LEU A 1 84 ? 0.132 6.471 6.249 1.00 84.31 84 LEU A N 1
ATOM 679 C CA . LEU A 1 84 ? 0.028 6.965 4.875 1.00 84.31 84 LEU A CA 1
ATOM 680 C C . LEU A 1 84 ? -1.048 8.048 4.736 1.00 84.31 84 LEU A C 1
ATOM 682 O O . LEU A 1 84 ? -0.784 9.078 4.120 1.00 84.31 84 LEU A O 1
ATOM 686 N N . HIS A 1 85 ? -2.224 7.856 5.343 1.00 85.19 85 HIS A N 1
ATOM 687 C CA . HIS A 1 85 ? -3.291 8.859 5.377 1.00 85.19 85 HIS A CA 1
ATOM 688 C C . HIS A 1 85 ? -2.812 10.170 6.015 1.00 85.19 85 HIS A C 1
ATOM 690 O O . HIS A 1 85 ? -2.989 11.238 5.431 1.00 85.19 85 HIS A O 1
ATOM 696 N N . LEU A 1 86 ? -2.148 10.088 7.172 1.00 86.31 86 LEU A N 1
ATOM 697 C CA . LEU A 1 86 ? -1.625 11.259 7.882 1.00 86.31 86 LEU A CA 1
ATOM 698 C C . LEU A 1 86 ? -0.500 11.968 7.115 1.00 86.31 86 LEU A C 1
ATOM 700 O O . LEU A 1 86 ? -0.390 13.187 7.199 1.00 86.31 86 LEU A O 1
ATOM 704 N N . TRP A 1 87 ? 0.336 11.225 6.386 1.00 82.50 87 TRP A N 1
ATOM 705 C CA . TRP A 1 87 ? 1.479 11.794 5.668 1.00 82.50 87 TRP A CA 1
ATOM 706 C C . TRP A 1 87 ? 1.093 12.413 4.321 1.00 82.50 87 TRP A C 1
ATOM 708 O O . TRP A 1 87 ? 1.593 13.475 3.963 1.00 82.50 87 TRP A O 1
ATOM 718 N N . LEU A 1 88 ? 0.201 11.757 3.578 1.00 79.88 88 LEU A N 1
ATOM 719 C CA . LEU A 1 88 ? -0.175 12.163 2.222 1.00 79.88 88 LEU A CA 1
ATOM 720 C C . LEU A 1 88 ? -1.476 12.976 2.164 1.00 79.88 88 LEU A C 1
ATOM 722 O O . LEU A 1 88 ? -1.803 13.509 1.108 1.00 79.88 88 LEU A O 1
ATOM 726 N N . GLY A 1 89 ? -2.242 13.046 3.258 1.00 71.56 89 GLY A N 1
ATOM 727 C CA . GLY A 1 89 ? -3.542 13.722 3.289 1.00 71.56 89 GLY A CA 1
ATOM 728 C C . GLY A 1 89 ? -4.613 13.045 2.425 1.00 71.56 89 GLY A C 1
ATOM 729 O O . GLY A 1 89 ? -5.577 13.694 2.029 1.00 71.56 89 GLY A O 1
ATOM 730 N N . PHE A 1 90 ? -4.446 11.758 2.099 1.00 64.62 90 PHE A N 1
ATOM 731 C CA . PHE A 1 90 ? -5.362 11.016 1.228 1.00 64.62 90 PHE A CA 1
ATOM 732 C C . PHE A 1 90 ? -6.744 10.865 1.868 1.00 64.62 90 PHE A C 1
ATOM 734 O O . PHE A 1 90 ? -6.923 10.033 2.752 1.00 64.62 90 PHE A O 1
ATOM 741 N N . VAL A 1 91 ? -7.733 11.620 1.402 1.00 55.28 91 VAL A N 1
ATOM 742 C CA . VAL A 1 91 ? -9.150 11.368 1.686 1.00 55.28 91 VAL A CA 1
ATOM 743 C C . VAL A 1 91 ? -9.681 10.550 0.509 1.00 55.28 91 VAL A C 1
ATOM 745 O O . VAL A 1 91 ? -9.664 11.041 -0.618 1.00 55.28 91 VAL A O 1
ATOM 748 N N . CYS A 1 92 ? -10.024 9.280 0.746 1.00 51.34 92 CYS A N 1
ATOM 749 C CA . CYS A 1 92 ? -10.765 8.474 -0.227 1.00 51.34 92 CYS A CA 1
ATOM 750 C C . CYS A 1 92 ? -12.166 9.048 -0.440 1.00 51.34 92 CYS A C 1
ATOM 752 O O . CYS A 1 92 ? -12.755 9.514 0.563 1.00 51.34 92 CYS A O 1
#

Radius of gyration: 22.44 Å; Cα contacts (8 Å, |Δi|>4): 32; chains: 1; bounding box: 60×27×58 Å

Secondary structure (DSSP, 8-state):
---TTTTTT-TT-HHHHHHHHHHHHHHHHHHHHHHHHTT----HHHHHHHHHHHH---GGGTS---TT--S-S-HHHHHHHHHHHHHH----

Solvent-accessible surface area (backbone atoms only — not comparable to full-atom values): 5872 Å² total; per-residue (Å²): 137,83,74,97,64,62,80,84,68,53,83,83,41,70,70,63,72,45,50,62,56,52,50,52,54,47,50,55,53,49,50,54,55,49,49,57,72,67,68,66,77,68,61,70,84,52,44,57,52,52,51,43,26,71,66,69,56,60,63,74,80,76,41,96,65,62,94,88,64,83,71,73,93,52,62,71,56,37,53,50,50,26,50,49,31,72,73,70,66,65,78,131

Sequence (92 aa):
MKLVGDSFWNWENKWFSLLPWLVVCFVFVFIVMRVIGYGYIPSDDAMRHVGKAISGKPWSEILVLRPDAPGDHNPGWHAILRALHLWLGFVC

Mean predicted aligned error: 10.8 Å